Protein AF-A0A543CV52-F1 (afdb_monomer_lite)

pLDDT: mean 82.74, std 13.93, range [44.03, 98.56]

InterPro domains:
  IPR011251 Luciferase-like domain [PF00296] (30-115)
  IPR036661 Luciferase-like domain superfamily [G3DSA:3.20.20.30] (18-138)
  IPR036661 Luciferase-like domain superfamily [SSF51679] (19-117)
  IPR050766 Bacterial Luciferase Oxidoreductase [PTHR30137] (11-115)

Radius of gyration: 19.89 Å; chains: 1; bounding box: 30×37×72 Å

Organism: NCBI:txid1490222

Structure (mmCIF, N/CA/C/O backbone):
data_AF-A0A543CV52-F1
#
_entry.id   AF-A0A543CV52-F1
#
loop_
_atom_site.group_PDB
_atom_site.id
_atom_site.type_symbol
_atom_site.label_atom_id
_atom_site.label_alt_id
_atom_site.label_comp_id
_atom_site.label_asym_id
_atom_site.label_entity_id
_atom_site.label_seq_id
_atom_site.pdbx_PDB_ins_code
_atom_site.Cartn_x
_atom_site.Cartn_y
_atom_site.Cartn_z
_atom_site.occupancy
_atom_site.B_iso_or_equiv
_atom_site.auth_seq_id
_atom_site.auth_comp_id
_atom_site.auth_asym_id
_atom_site.auth_atom_id
_atom_site.pdbx_PDB_model_num
ATOM 1 N N . MET A 1 1 ? 17.445 -7.188 32.736 1.00 49.16 1 MET A N 1
ATOM 2 C CA . MET A 1 1 ? 16.087 -6.787 32.301 1.00 49.16 1 MET A CA 1
ATOM 3 C C . MET A 1 1 ? 16.023 -5.274 32.298 1.00 49.16 1 MET A C 1
ATOM 5 O O . MET A 1 1 ? 16.514 -4.699 33.263 1.00 49.16 1 MET A O 1
ATOM 9 N N . PRO A 1 2 ? 15.504 -4.620 31.247 1.00 50.75 2 PRO A N 1
ATOM 10 C CA . PRO A 1 2 ? 15.339 -3.172 31.278 1.00 50.75 2 PRO A CA 1
ATOM 11 C C . PRO A 1 2 ? 14.369 -2.808 32.413 1.00 50.75 2 PRO A C 1
ATOM 13 O O . PRO A 1 2 ? 13.320 -3.430 32.545 1.00 50.75 2 PRO A O 1
ATOM 16 N N . LEU A 1 3 ? 14.751 -1.834 33.239 1.00 62.28 3 LEU A N 1
ATOM 17 C CA . LEU A 1 3 ? 14.038 -1.363 34.438 1.00 62.28 3 LEU A CA 1
ATOM 18 C C . LEU A 1 3 ? 13.080 -0.192 34.133 1.00 62.28 3 LEU A C 1
ATOM 20 O O . LEU A 1 3 ? 12.897 0.693 34.961 1.00 62.28 3 LEU A O 1
ATOM 24 N N . SER A 1 4 ? 12.493 -0.151 32.936 1.00 60.41 4 SER A N 1
ATOM 25 C CA . SER A 1 4 ? 11.486 0.858 32.587 1.00 60.41 4 SER A CA 1
ATOM 26 C C . SER A 1 4 ? 10.099 0.232 32.703 1.00 60.41 4 SER A C 1
ATOM 28 O O . SER A 1 4 ? 9.777 -0.687 31.955 1.00 60.41 4 SER A O 1
ATOM 30 N N . SER A 1 5 ? 9.301 0.697 33.665 1.00 66.56 5 SER A N 1
ATOM 31 C CA . SER A 1 5 ? 7.932 0.233 33.930 1.00 66.56 5 SER A CA 1
ATOM 32 C C . SER A 1 5 ? 6.867 0.994 33.135 1.00 66.56 5 SER A C 1
ATOM 34 O O . SER A 1 5 ? 5.694 0.959 33.503 1.00 66.56 5 SER A O 1
ATOM 36 N N . GLU A 1 6 ? 7.242 1.706 32.069 1.00 65.69 6 GLU A N 1
ATOM 37 C CA . GLU A 1 6 ? 6.243 2.300 31.182 1.00 65.69 6 GLU A CA 1
ATOM 38 C C . GLU A 1 6 ? 5.616 1.214 30.292 1.00 65.69 6 GLU A C 1
ATOM 40 O O . GLU A 1 6 ? 6.345 0.508 29.587 1.00 65.69 6 GLU A O 1
ATOM 45 N N . PRO A 1 7 ? 4.280 1.052 30.303 1.00 71.25 7 PRO A N 1
ATOM 46 C CA . PRO A 1 7 ? 3.614 0.080 29.448 1.00 71.25 7 PRO A CA 1
ATOM 47 C C . PRO A 1 7 ? 3.775 0.442 27.963 1.00 71.25 7 PRO A C 1
ATOM 49 O O . PRO A 1 7 ? 3.820 1.615 27.583 1.00 71.25 7 PRO A O 1
ATOM 52 N N . LEU A 1 8 ? 3.835 -0.586 27.111 1.00 72.19 8 LEU A N 1
ATOM 53 C CA . LEU A 1 8 ? 3.864 -0.435 25.655 1.00 72.19 8 LEU A CA 1
ATOM 54 C C . LEU A 1 8 ? 2.595 0.296 25.181 1.00 72.19 8 LEU A C 1
ATOM 56 O O . LEU A 1 8 ? 1.488 -0.140 25.483 1.00 72.19 8 LEU A O 1
ATOM 60 N N . ARG A 1 9 ? 2.756 1.401 24.438 1.00 75.50 9 ARG A N 1
ATOM 61 C CA . ARG A 1 9 ? 1.634 2.269 24.022 1.00 75.50 9 ARG A CA 1
ATOM 62 C C . ARG A 1 9 ? 0.993 1.884 22.690 1.00 75.50 9 ARG A C 1
ATOM 64 O O . ARG A 1 9 ? -0.170 2.201 22.487 1.00 75.50 9 ARG A O 1
ATOM 71 N N . LYS A 1 10 ? 1.761 1.276 21.781 1.00 77.50 10 LYS A N 1
ATOM 72 C CA . LYS A 1 10 ? 1.294 0.809 20.471 1.00 77.50 10 LYS A CA 1
ATOM 73 C C . LYS A 1 10 ? 2.000 -0.486 20.087 1.00 77.50 10 LYS A C 1
ATOM 75 O O . LYS A 1 10 ? 3.198 -0.633 20.338 1.00 77.50 10 LYS A O 1
ATOM 80 N N . LEU A 1 11 ? 1.274 -1.382 19.433 1.00 79.31 11 LEU A N 1
ATOM 81 C CA . LEU A 1 11 ? 1.778 -2.623 18.868 1.00 79.31 11 LEU A CA 1
ATOM 82 C C . LEU A 1 11 ? 1.339 -2.743 17.405 1.00 79.31 11 LEU A C 1
ATOM 84 O O . LEU A 1 11 ? 0.156 -2.663 17.080 1.00 79.31 11 LEU A O 1
ATOM 88 N N . GLY A 1 12 ? 2.304 -2.963 16.517 1.00 83.19 12 GLY A N 1
ATOM 89 C CA . GLY A 1 12 ? 2.057 -3.175 15.096 1.00 83.19 12 GLY A CA 1
ATOM 90 C C . GLY A 1 12 ? 2.891 -4.315 14.538 1.00 83.19 12 GLY A C 1
ATOM 91 O O . GLY A 1 12 ? 3.822 -4.793 15.188 1.00 83.19 12 GLY A O 1
ATOM 92 N N . PHE A 1 13 ? 2.560 -4.745 13.325 1.00 83.38 13 PHE A N 1
ATOM 93 C CA . PHE A 1 13 ? 3.295 -5.795 12.626 1.00 83.38 13 PHE A CA 1
ATOM 94 C C . PHE A 1 13 ? 3.578 -5.407 11.179 1.00 83.38 13 PHE A C 1
ATOM 96 O O . PHE A 1 13 ? 2.867 -4.604 10.581 1.00 83.38 13 PHE A O 1
ATOM 103 N N . LEU A 1 14 ? 4.615 -6.016 10.609 1.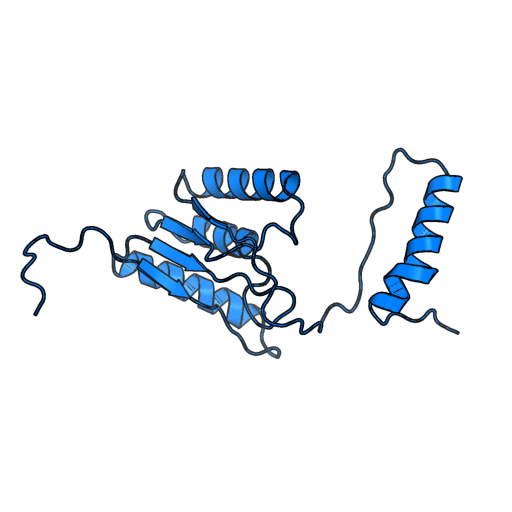00 86.56 14 LEU A N 1
ATOM 104 C CA . LEU A 1 14 ? 4.964 -5.881 9.203 1.00 86.56 14 LEU A CA 1
ATOM 105 C C . LEU A 1 14 ? 4.725 -7.208 8.494 1.00 86.56 14 LEU A C 1
ATOM 107 O O . LEU A 1 14 ? 5.249 -8.239 8.913 1.00 86.56 14 LEU A O 1
ATOM 111 N N . THR A 1 15 ? 3.980 -7.168 7.394 1.00 83.62 15 THR A N 1
ATOM 112 C CA . THR A 1 15 ? 3.872 -8.283 6.457 1.00 83.62 15 THR A CA 1
ATOM 113 C C . THR A 1 15 ? 4.672 -7.987 5.194 1.00 83.62 15 THR A C 1
ATOM 115 O O . THR A 1 15 ? 4.637 -6.892 4.628 1.00 83.62 15 THR A O 1
ATOM 118 N N . ILE A 1 16 ? 5.436 -8.983 4.752 1.00 78.06 16 ILE A N 1
ATOM 119 C CA . ILE A 1 16 ? 6.202 -8.908 3.503 1.00 78.06 16 ILE A CA 1
ATOM 120 C C . ILE A 1 16 ? 5.279 -9.189 2.303 1.00 78.06 16 ILE A C 1
ATOM 122 O O . ILE A 1 16 ? 5.611 -8.821 1.178 1.00 78.06 16 ILE A O 1
ATOM 126 N N . GLY A 1 17 ? 4.121 -9.819 2.549 1.00 79.00 17 GLY A N 1
ATOM 127 C CA . GLY A 1 17 ? 3.126 -10.142 1.529 1.00 79.00 17 GLY A CA 1
ATOM 128 C C . GLY A 1 17 ? 3.692 -10.973 0.382 1.00 79.00 17 GLY A C 1
ATOM 129 O O . GLY A 1 17 ? 3.349 -10.722 -0.764 1.00 79.00 17 GLY A O 1
ATOM 130 N N . LEU A 1 18 ? 4.619 -11.895 0.675 1.00 78.75 18 LEU A N 1
ATOM 131 C CA . LEU A 1 18 ? 5.166 -12.819 -0.319 1.00 78.75 18 LEU A CA 1
ATOM 132 C C . LEU A 1 18 ? 4.099 -13.810 -0.756 1.00 78.75 18 LEU A C 1
ATOM 134 O O . LEU A 1 18 ? 3.305 -14.268 0.063 1.00 78.75 18 LEU A O 1
ATOM 138 N N . PHE A 1 19 ? 4.145 -14.189 -2.024 1.00 81.44 19 PHE A N 1
ATOM 139 C CA . PHE A 1 19 ? 3.248 -15.185 -2.577 1.00 81.44 19 PHE A CA 1
ATOM 140 C C . PHE A 1 19 ? 3.923 -16.014 -3.658 1.00 81.44 19 PHE A C 1
ATOM 142 O O . PHE A 1 19 ? 4.970 -15.634 -4.182 1.00 81.44 19 PHE A O 1
ATOM 149 N N . ASP A 1 20 ? 3.308 -17.157 -3.944 1.00 79.69 20 ASP A N 1
ATOM 150 C CA . ASP A 1 20 ? 3.678 -18.031 -5.049 1.00 79.69 20 ASP A CA 1
ATOM 151 C C . ASP A 1 20 ? 3.261 -17.385 -6.379 1.00 79.69 20 ASP A C 1
ATOM 153 O O . ASP A 1 20 ? 2.118 -16.941 -6.531 1.00 79.69 20 ASP A O 1
ATOM 157 N N . GLU A 1 21 ? 4.199 -17.331 -7.324 1.00 79.19 21 GLU A N 1
ATOM 158 C CA . GLU A 1 21 ? 3.999 -16.825 -8.686 1.00 79.19 21 GLU A CA 1
ATOM 159 C C . GLU A 1 21 ? 2.843 -17.525 -9.400 1.00 79.19 21 GLU A C 1
ATOM 161 O O . GLU A 1 21 ? 2.111 -16.885 -10.141 1.00 79.19 21 GLU A O 1
ATOM 166 N N . ALA A 1 22 ? 2.614 -18.812 -9.137 1.00 85.81 22 ALA A N 1
ATOM 167 C CA . ALA A 1 22 ? 1.549 -19.555 -9.801 1.00 85.81 22 ALA A CA 1
ATOM 168 C C . ALA A 1 22 ? 0.137 -19.105 -9.374 1.00 85.81 22 ALA A C 1
ATOM 170 O O . ALA A 1 22 ? -0.845 -19.429 -10.044 1.00 85.81 22 ALA A O 1
ATOM 171 N N . VAL A 1 23 ? 0.004 -18.392 -8.246 1.00 86.38 23 VAL A N 1
ATOM 172 C CA . VAL A 1 23 ? -1.289 -18.001 -7.653 1.00 86.38 23 VAL A CA 1
ATOM 173 C C . VAL A 1 23 ? -1.263 -16.584 -7.040 1.00 86.38 23 VAL A C 1
ATOM 175 O O . VAL A 1 23 ? -1.614 -16.392 -5.869 1.00 86.38 23 VAL A O 1
ATOM 178 N N . PRO A 1 24 ? -0.932 -15.537 -7.820 1.00 85.25 24 PRO A N 1
ATOM 179 C CA . PRO A 1 24 ? -0.628 -14.202 -7.294 1.00 85.25 24 PRO A CA 1
ATOM 180 C C . PRO A 1 24 ? -1.840 -13.538 -6.627 1.00 85.25 24 PRO A C 1
ATOM 182 O O . PRO A 1 24 ? -1.718 -12.853 -5.609 1.00 85.25 24 PRO A O 1
ATOM 185 N N . ARG A 1 25 ? -3.047 -13.808 -7.143 1.00 89.06 25 ARG A N 1
ATOM 186 C CA . ARG A 1 25 ? -4.301 -13.325 -6.551 1.00 89.06 25 ARG A CA 1
ATOM 187 C C . ARG A 1 25 ? -4.470 -13.798 -5.108 1.00 89.06 25 ARG A C 1
ATOM 189 O O . ARG A 1 25 ? -4.770 -12.984 -4.241 1.00 89.06 25 ARG A O 1
ATOM 196 N N . LEU A 1 26 ? -4.273 -15.094 -4.850 1.00 89.25 26 LEU A N 1
ATOM 197 C CA . LEU A 1 26 ? -4.398 -15.658 -3.500 1.00 89.25 26 LEU A CA 1
ATOM 198 C C . LEU A 1 26 ? -3.358 -15.061 -2.548 1.00 89.25 26 LEU A C 1
ATOM 200 O O . LEU A 1 26 ? -3.647 -14.850 -1.376 1.00 89.25 26 LEU A O 1
ATOM 204 N N . GLY A 1 27 ? -2.178 -14.726 -3.064 1.00 88.00 27 GLY A N 1
ATOM 205 C CA . GLY A 1 27 ? -1.144 -14.010 -2.330 1.00 88.00 27 GLY A CA 1
ATOM 206 C C . GLY A 1 27 ? -1.563 -12.641 -1.804 1.00 88.00 27 GLY A C 1
ATOM 207 O O . GLY A 1 27 ? -1.391 -12.324 -0.622 1.00 88.00 27 GLY A O 1
ATOM 208 N N . HIS A 1 28 ? -2.130 -11.823 -2.689 1.00 91.06 28 HIS A N 1
ATOM 209 C CA . HIS A 1 28 ? -2.649 -10.511 -2.316 1.00 91.06 28 HIS A CA 1
ATOM 210 C C . HIS A 1 28 ? -3.834 -10.621 -1.354 1.00 91.06 28 HIS A C 1
ATOM 212 O O . HIS A 1 28 ? -3.853 -9.912 -0.350 1.00 91.06 28 HIS A O 1
ATOM 218 N N . GLU A 1 29 ? -4.767 -11.542 -1.605 1.00 94.38 29 GLU A N 1
ATOM 219 C CA . GLU A 1 29 ? -5.894 -11.797 -0.698 1.00 94.38 29 GLU A CA 1
ATOM 220 C C . GLU A 1 29 ? -5.414 -12.221 0.693 1.00 94.38 29 GLU A C 1
ATOM 222 O O . GLU A 1 29 ? -5.812 -11.620 1.684 1.00 94.38 29 GLU A O 1
ATOM 227 N N . SER A 1 30 ? -4.452 -13.144 0.778 1.00 91.88 30 SER A N 1
ATOM 228 C CA . SER A 1 30 ? -3.869 -13.559 2.057 1.00 91.88 30 SER A CA 1
ATOM 229 C C . SER A 1 30 ? -3.217 -12.393 2.809 1.00 91.88 30 SER A C 1
ATOM 231 O O . SER A 1 30 ? -3.324 -12.306 4.032 1.00 91.88 30 SER A O 1
ATOM 233 N N . THR A 1 31 ? -2.578 -11.459 2.097 1.00 93.31 31 THR A N 1
ATOM 234 C CA . THR A 1 31 ? -2.020 -10.244 2.711 1.00 93.31 31 THR A CA 1
ATOM 235 C C . THR A 1 31 ? -3.120 -9.371 3.318 1.00 93.31 31 THR A C 1
ATOM 237 O O . THR A 1 31 ? -2.959 -8.877 4.434 1.00 93.31 31 THR A O 1
ATOM 240 N N . LEU A 1 32 ? -4.243 -9.201 2.617 1.00 97.12 32 LEU A N 1
ATOM 241 C CA . LEU A 1 32 ? -5.395 -8.447 3.110 1.00 97.12 32 LEU A CA 1
ATOM 242 C C . LEU A 1 32 ? -6.064 -9.144 4.305 1.00 97.12 32 LEU A C 1
ATOM 244 O O . LEU A 1 32 ? -6.372 -8.479 5.293 1.00 97.12 32 LEU A O 1
ATOM 248 N N . ASP A 1 33 ? -6.204 -10.470 4.263 1.00 96.50 33 ASP A N 1
ATOM 249 C CA . ASP A 1 33 ? -6.772 -11.272 5.354 1.00 96.50 33 ASP A CA 1
ATOM 250 C C . ASP A 1 33 ? -5.928 -11.180 6.634 1.00 96.50 33 ASP A C 1
ATOM 252 O O . ASP A 1 33 ? -6.465 -11.125 7.742 1.00 96.50 33 ASP A O 1
ATOM 256 N N . ILE A 1 34 ? -4.597 -11.122 6.497 1.00 93.62 34 ILE A N 1
ATOM 257 C CA . ILE A 1 34 ? -3.673 -10.904 7.621 1.00 93.62 34 ILE A CA 1
ATOM 258 C C . ILE A 1 34 ? -3.878 -9.511 8.232 1.00 93.62 34 ILE A C 1
ATOM 260 O O . ILE A 1 34 ? -3.864 -9.379 9.457 1.00 93.62 34 ILE A O 1
ATOM 264 N N . ILE A 1 35 ? -4.076 -8.476 7.409 1.00 95.94 35 ILE A N 1
ATOM 265 C CA . ILE A 1 35 ? -4.345 -7.112 7.891 1.00 95.94 35 ILE A CA 1
ATOM 266 C C . ILE A 1 35 ? -5.671 -7.064 8.658 1.00 95.94 35 ILE A C 1
ATOM 268 O O . ILE A 1 35 ? -5.717 -6.537 9.771 1.00 95.94 35 ILE A O 1
ATOM 272 N N . GLU A 1 36 ? -6.721 -7.675 8.111 1.00 97.75 36 GLU A N 1
ATOM 273 C CA . GLU A 1 36 ? -8.028 -7.759 8.765 1.00 97.75 36 GLU A CA 1
ATOM 274 C C . GLU A 1 36 ? -7.957 -8.552 10.080 1.00 97.75 36 GLU A C 1
ATOM 276 O O . GLU A 1 36 ? -8.497 -8.134 11.105 1.00 97.75 36 GLU A O 1
ATOM 281 N N . LEU A 1 37 ? -7.227 -9.673 10.096 1.00 93.88 37 LEU A N 1
ATOM 282 C CA . LEU A 1 37 ? -6.973 -10.429 11.320 1.00 93.88 37 LEU A CA 1
ATOM 283 C C . LEU A 1 37 ? -6.237 -9.581 12.362 1.00 93.88 37 LEU A C 1
ATOM 285 O O . LEU A 1 37 ? -6.606 -9.613 13.534 1.00 93.88 37 LEU A O 1
ATOM 289 N N . GLY A 1 38 ? -5.231 -8.812 11.944 1.00 86.25 38 GLY A N 1
ATOM 290 C CA . GLY A 1 38 ? -4.515 -7.879 12.807 1.00 86.25 38 GLY A CA 1
ATOM 291 C C . GLY A 1 38 ? -5.449 -6.877 13.486 1.00 86.25 38 GLY A C 1
ATOM 292 O O . GLY A 1 38 ? -5.370 -6.680 14.699 1.00 86.25 38 GLY A O 1
ATOM 293 N N . GLU A 1 39 ? -6.389 -6.304 12.735 1.00 96.81 39 GLU A N 1
ATOM 294 C CA . GLU A 1 39 ? -7.411 -5.425 13.305 1.00 96.81 39 GLU A CA 1
ATOM 295 C C . GLU A 1 39 ? -8.290 -6.154 14.327 1.00 96.81 39 GLU A C 1
ATOM 297 O O . GLU A 1 39 ? -8.441 -5.670 15.451 1.00 96.81 39 GLU A O 1
ATOM 302 N N . ARG A 1 40 ? -8.822 -7.335 13.977 1.00 95.81 40 ARG A N 1
ATOM 303 C CA . ARG A 1 40 ? -9.679 -8.130 14.878 1.00 95.81 40 ARG A CA 1
ATOM 304 C C . ARG A 1 40 ? -8.972 -8.525 16.175 1.00 95.81 40 ARG A C 1
ATOM 306 O O . ARG A 1 40 ? -9.619 -8.632 17.213 1.00 95.81 40 ARG A O 1
ATOM 313 N N . LEU A 1 41 ? -7.658 -8.739 16.122 1.00 91.06 41 LEU A N 1
ATOM 314 C CA . LEU A 1 41 ? -6.824 -9.061 17.284 1.00 91.06 41 LEU A CA 1
ATOM 315 C C . LEU A 1 41 ? -6.431 -7.835 18.116 1.00 91.06 41 LEU A C 1
ATOM 317 O O . LEU A 1 41 ? -5.853 -7.989 19.189 1.00 91.06 41 LEU A O 1
ATOM 321 N N . GLY A 1 42 ? -6.744 -6.629 17.649 1.00 86.62 42 GLY A N 1
ATOM 322 C CA . GLY A 1 42 ? -6.516 -5.410 18.405 1.00 86.62 42 GLY A CA 1
ATOM 323 C C . GLY A 1 42 ? -5.200 -4.693 18.104 1.00 86.62 42 GLY A C 1
ATOM 324 O O . GLY A 1 42 ? -4.930 -3.712 18.792 1.00 86.62 42 GLY A O 1
ATOM 325 N N . PHE A 1 43 ? -4.437 -5.073 17.071 1.00 88.25 43 PHE A N 1
ATOM 326 C CA . PHE A 1 43 ? -3.219 -4.347 16.679 1.00 88.25 43 PHE A CA 1
ATOM 327 C C . PHE A 1 43 ? -3.515 -2.896 16.275 1.00 88.25 43 PHE A C 1
ATOM 329 O O . PHE A 1 43 ? -4.541 -2.605 15.653 1.00 88.25 43 PHE A O 1
ATOM 336 N N . ASP A 1 44 ? -2.593 -1.993 16.608 1.00 90.06 44 ASP A N 1
ATOM 337 C CA . ASP A 1 44 ? -2.713 -0.563 16.318 1.00 90.06 44 ASP A CA 1
ATOM 338 C C . ASP A 1 44 ? -2.324 -0.233 14.877 1.00 90.06 44 ASP A C 1
ATOM 340 O O . ASP A 1 44 ? -2.865 0.703 14.296 1.00 90.06 44 ASP A O 1
ATOM 344 N N . SER A 1 45 ? -1.391 -0.989 14.288 1.00 86.56 45 SER A N 1
ATOM 345 C CA . SER A 1 45 ? -0.926 -0.743 12.919 1.00 86.56 45 SER A CA 1
ATOM 346 C C . SER A 1 45 ? -0.483 -2.006 12.178 1.00 86.56 45 SER A C 1
ATOM 348 O O . SER A 1 45 ? 0.089 -2.928 12.767 1.00 86.56 45 SER A O 1
ATOM 350 N N . ALA A 1 46 ? -0.706 -2.021 10.867 1.00 91.88 46 ALA A N 1
ATOM 351 C CA . ALA A 1 46 ? -0.220 -3.039 9.945 1.00 91.88 46 ALA A CA 1
ATOM 352 C C . ALA A 1 46 ? 0.617 -2.386 8.842 1.00 91.88 46 ALA A C 1
ATOM 354 O O . ALA A 1 46 ? 0.196 -1.408 8.225 1.00 91.88 46 ALA A O 1
ATOM 355 N N . TRP A 1 47 ? 1.799 -2.936 8.584 1.00 93.00 47 TRP A N 1
ATOM 356 C CA . TRP A 1 47 ? 2.778 -2.364 7.666 1.00 93.00 47 TRP A CA 1
ATOM 357 C C . TRP A 1 47 ? 3.054 -3.309 6.505 1.00 93.00 47 TRP A C 1
ATOM 359 O O . TRP A 1 47 ? 3.242 -4.510 6.705 1.00 93.00 47 TRP A O 1
ATOM 369 N N . VAL A 1 48 ? 3.132 -2.765 5.293 1.00 91.12 48 VAL A N 1
ATOM 370 C CA . VAL A 1 48 ? 3.416 -3.533 4.079 1.00 91.12 48 VAL A CA 1
ATOM 371 C C . VAL A 1 48 ? 4.750 -3.110 3.483 1.00 91.12 48 VAL A C 1
ATOM 373 O O . VAL A 1 48 ? 5.052 -1.921 3.339 1.00 91.12 48 VAL A O 1
ATOM 376 N N . ARG A 1 49 ? 5.566 -4.099 3.116 1.00 85.56 49 ARG A N 1
ATOM 377 C CA . ARG A 1 49 ? 6.859 -3.864 2.473 1.00 85.56 49 ARG A CA 1
ATOM 378 C C . ARG A 1 49 ? 6.709 -3.702 0.962 1.00 85.56 49 ARG A C 1
ATOM 380 O O . ARG A 1 49 ? 6.210 -4.603 0.298 1.00 85.56 49 ARG A O 1
ATOM 387 N N . HIS A 1 50 ? 7.236 -2.604 0.420 1.00 86.25 50 HIS A N 1
ATOM 388 C CA . HIS A 1 50 ? 7.350 -2.413 -1.026 1.00 86.25 50 HIS A CA 1
ATOM 389 C C . HIS A 1 50 ? 8.379 -3.399 -1.611 1.00 86.25 50 HIS A C 1
ATOM 391 O O . HIS A 1 50 ? 9.522 -3.484 -1.147 1.00 86.25 50 HIS A O 1
ATOM 397 N N . ARG A 1 51 ? 7.979 -4.145 -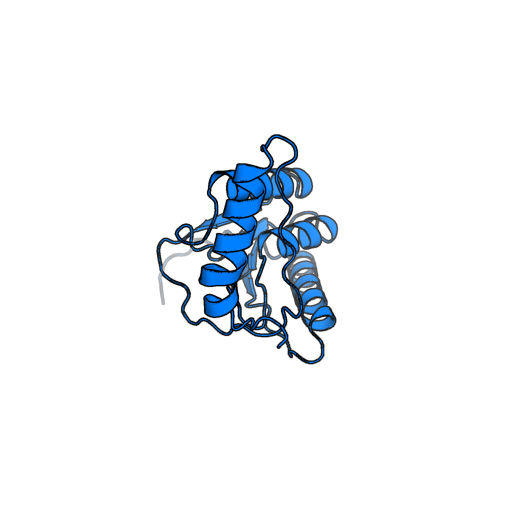2.643 1.00 83.00 51 ARG A N 1
ATOM 398 C CA . ARG A 1 51 ? 8.799 -5.110 -3.385 1.00 83.00 51 ARG A CA 1
ATOM 399 C C . ARG A 1 51 ? 8.789 -4.780 -4.884 1.00 83.00 51 ARG A C 1
ATOM 401 O O . ARG A 1 51 ? 8.033 -5.379 -5.640 1.00 83.00 51 ARG A O 1
ATOM 408 N N . HIS A 1 52 ? 9.626 -3.835 -5.324 1.00 76.94 52 HIS A N 1
ATOM 409 C CA . HIS A 1 52 ? 9.722 -3.507 -6.752 1.00 76.94 52 HIS A CA 1
ATOM 410 C C . HIS A 1 52 ? 10.133 -4.742 -7.542 1.00 76.94 52 HIS A C 1
ATOM 412 O O . HIS A 1 52 ? 11.203 -5.298 -7.278 1.00 76.94 52 HIS A O 1
ATOM 418 N N . LEU A 1 53 ? 9.297 -5.121 -8.515 1.00 71.12 53 LEU A N 1
ATOM 419 C CA . LEU A 1 53 ? 9.599 -6.163 -9.497 1.00 71.12 53 LEU A CA 1
ATOM 420 C C . LEU A 1 53 ? 10.082 -7.442 -8.809 1.00 71.12 53 LEU A C 1
ATOM 422 O O . LEU A 1 53 ? 11.181 -7.923 -9.054 1.00 71.12 53 LEU A O 1
ATOM 426 N N . GLN A 1 54 ? 9.326 -7.903 -7.822 1.00 72.75 54 GLN A N 1
ATOM 427 C CA . GLN A 1 54 ? 9.593 -9.115 -7.060 1.00 72.75 54 GLN A CA 1
ATOM 428 C C . GLN A 1 54 ? 8.246 -9.727 -6.687 1.00 72.75 54 GLN A C 1
ATOM 430 O O . GLN A 1 54 ? 7.288 -8.989 -6.458 1.00 72.75 54 GLN A O 1
ATOM 435 N N . TYR A 1 55 ? 8.195 -11.050 -6.508 1.00 73.00 55 TYR A N 1
ATOM 436 C CA . TYR A 1 55 ? 7.012 -11.699 -5.942 1.00 73.00 55 TYR A CA 1
ATOM 437 C C . TYR A 1 55 ? 6.710 -11.117 -4.558 1.00 73.00 55 TYR A C 1
ATOM 439 O O . TYR A 1 55 ? 7.575 -11.090 -3.664 1.00 73.00 55 TYR A O 1
ATOM 447 N N . GLY A 1 56 ? 5.497 -10.597 -4.419 1.00 83.38 56 GLY A N 1
ATOM 448 C CA . GLY A 1 56 ? 4.997 -9.907 -3.244 1.00 83.38 56 GLY A CA 1
ATOM 449 C C . GLY A 1 56 ? 4.345 -8.565 -3.571 1.00 83.38 56 GLY A C 1
ATOM 450 O O . GLY A 1 56 ? 3.927 -8.312 -4.700 1.00 83.38 56 GLY A O 1
ATOM 451 N N . VAL A 1 57 ? 4.239 -7.687 -2.573 1.00 87.44 57 VAL A N 1
ATOM 452 C CA . VAL A 1 57 ? 3.538 -6.408 -2.747 1.00 87.44 57 VAL A CA 1
ATOM 453 C C . VAL A 1 57 ? 4.383 -5.402 -3.533 1.00 87.44 57 VAL A C 1
ATOM 455 O O . VAL A 1 57 ? 5.199 -4.666 -2.975 1.00 87.44 57 VAL A O 1
ATOM 458 N N . SER A 1 58 ? 4.158 -5.361 -4.844 1.00 86.44 58 SER A N 1
ATOM 459 C CA . SER A 1 58 ? 4.787 -4.419 -5.776 1.00 86.44 58 SER A CA 1
ATOM 460 C C . SER A 1 58 ? 4.156 -3.028 -5.761 1.00 86.44 58 SER A C 1
ATOM 462 O O . SER A 1 58 ? 4.851 -2.053 -5.995 1.00 86.44 58 SER A O 1
ATOM 464 N N . SER A 1 59 ? 2.863 -2.915 -5.444 1.00 91.38 59 SER A N 1
ATOM 465 C CA . SER A 1 59 ? 2.187 -1.632 -5.229 1.00 91.38 59 SER A CA 1
ATOM 466 C C . SER A 1 59 ? 1.602 -1.587 -3.817 1.00 91.38 59 SER A C 1
ATOM 468 O O . SER A 1 59 ? 0.470 -2.031 -3.596 1.00 91.38 59 SER A O 1
ATOM 470 N N . PRO A 1 60 ? 2.357 -1.084 -2.822 1.00 93.06 60 PRO A N 1
ATOM 471 C CA . PRO A 1 60 ? 1.851 -0.996 -1.458 1.00 93.06 60 PRO A CA 1
ATOM 472 C C . PRO A 1 60 ? 0.666 -0.037 -1.362 1.00 93.06 60 PRO A C 1
ATOM 474 O O . PRO A 1 60 ? -0.258 -0.312 -0.608 1.00 93.06 60 PRO A O 1
ATOM 477 N N . VAL A 1 61 ? 0.632 1.037 -2.157 1.00 95.69 61 VAL A N 1
ATOM 478 C CA . VAL A 1 61 ? -0.475 2.002 -2.117 1.00 95.69 61 VAL A CA 1
ATOM 479 C C . VAL A 1 61 ? -1.787 1.358 -2.575 1.00 95.69 61 VAL A C 1
ATOM 481 O O . VAL A 1 61 ? -2.800 1.509 -1.898 1.00 95.69 61 VAL A O 1
ATOM 484 N N . ALA A 1 62 ? -1.770 0.550 -3.641 1.00 96.00 62 ALA A N 1
ATOM 485 C CA . ALA A 1 62 ? -2.960 -0.176 -4.090 1.00 96.00 62 ALA A CA 1
ATOM 486 C C . ALA A 1 62 ? -3.438 -1.216 -3.060 1.00 96.00 62 ALA A C 1
ATOM 488 O O . ALA A 1 62 ? -4.634 -1.318 -2.784 1.00 96.00 62 ALA A O 1
ATOM 489 N N . VAL A 1 63 ? -2.511 -1.963 -2.447 1.00 96.38 63 VAL A N 1
ATOM 490 C CA . VAL A 1 63 ? -2.855 -2.939 -1.398 1.00 96.38 63 VAL A CA 1
ATOM 491 C C . VAL A 1 63 ? -3.443 -2.245 -0.169 1.00 96.38 63 VAL A C 1
ATOM 493 O O . VAL A 1 63 ? -4.445 -2.712 0.369 1.00 96.38 63 VAL A O 1
ATOM 496 N N . LEU A 1 64 ? -2.878 -1.113 0.257 1.00 97.56 64 LEU A N 1
ATOM 497 C CA . LEU A 1 64 ? -3.414 -0.347 1.383 1.00 97.56 64 LEU A C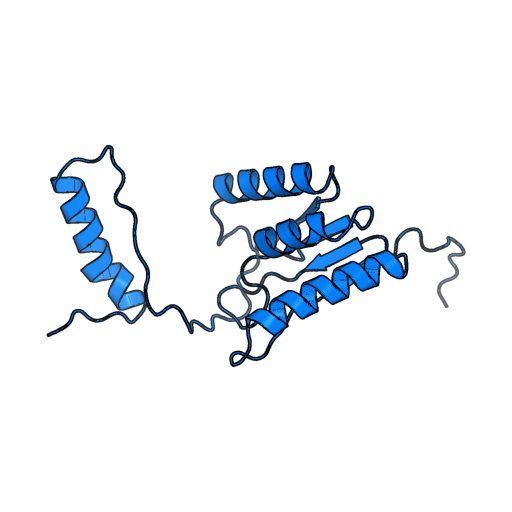A 1
ATOM 498 C C . LEU A 1 64 ? -4.761 0.310 1.051 1.00 97.56 64 LEU A C 1
ATOM 500 O O . LEU A 1 64 ? -5.624 0.370 1.924 1.00 97.56 64 LEU A O 1
ATOM 504 N N . ALA A 1 65 ? -4.997 0.714 -0.202 1.00 98.50 65 ALA A N 1
ATOM 505 C CA . ALA A 1 65 ? -6.315 1.153 -0.656 1.00 98.50 65 ALA A CA 1
ATOM 506 C C . ALA A 1 65 ? -7.361 0.042 -0.474 1.00 98.50 65 ALA A C 1
ATOM 508 O O . ALA A 1 65 ? -8.417 0.284 0.105 1.00 98.50 65 ALA A O 1
ATOM 509 N N . ALA A 1 66 ? -7.056 -1.195 -0.874 1.00 98.38 66 ALA A N 1
ATOM 510 C CA . ALA A 1 66 ? -7.950 -2.333 -0.652 1.00 98.38 66 ALA A CA 1
ATOM 511 C C . ALA A 1 66 ? -8.131 -2.648 0.846 1.00 98.38 66 ALA A C 1
ATOM 513 O O . ALA A 1 66 ? -9.256 -2.845 1.307 1.00 98.38 66 ALA A O 1
ATOM 514 N N . ALA A 1 67 ? -7.046 -2.632 1.627 1.00 98.12 67 ALA A N 1
ATOM 515 C CA . ALA A 1 67 ? -7.095 -2.863 3.071 1.00 98.12 67 ALA A CA 1
ATOM 516 C C . ALA A 1 67 ? -7.936 -1.806 3.807 1.00 98.12 67 ALA A C 1
ATOM 518 O O . ALA A 1 67 ? -8.631 -2.135 4.771 1.00 98.12 67 ALA A O 1
ATOM 519 N N . SER A 1 68 ? -7.929 -0.557 3.328 1.00 98.50 68 SER A N 1
ATOM 520 C CA . SER A 1 68 ? -8.734 0.533 3.893 1.00 98.50 68 SER A CA 1
ATOM 521 C C . SER A 1 68 ? -10.237 0.255 3.844 1.00 98.50 68 SER A C 1
ATOM 523 O O . SER A 1 68 ? -10.959 0.723 4.715 1.00 98.50 68 SER A O 1
ATOM 525 N N . GLN A 1 69 ? -10.692 -0.551 2.879 1.00 98.56 69 GLN A N 1
ATOM 526 C CA . GLN A 1 69 ? -12.101 -0.923 2.719 1.00 98.56 69 GLN A CA 1
ATOM 527 C C . GLN A 1 69 ? -12.488 -2.181 3.511 1.00 98.56 69 GLN A C 1
ATOM 529 O O . GLN A 1 69 ? -13.671 -2.469 3.665 1.00 98.56 69 GLN A O 1
ATOM 534 N N . ARG A 1 70 ? -11.504 -2.938 4.015 1.00 98.31 70 ARG A N 1
ATOM 535 C CA . ARG A 1 70 ? -11.713 -4.135 4.853 1.00 98.31 70 ARG A CA 1
ATOM 536 C C . ARG A 1 70 ? -11.556 -3.866 6.344 1.00 98.31 70 ARG A C 1
ATOM 538 O O . ARG A 1 70 ? -11.840 -4.741 7.150 1.00 98.31 70 ARG A O 1
ATOM 545 N N . THR A 1 71 ? -11.076 -2.681 6.703 1.00 98.44 71 THR A N 1
ATOM 546 C CA . THR A 1 71 ? -10.742 -2.320 8.081 1.00 98.44 71 THR A CA 1
ATOM 547 C C . THR A 1 71 ? -11.272 -0.940 8.421 1.00 98.44 71 THR A C 1
ATOM 549 O O . THR A 1 71 ? -11.458 -0.123 7.522 1.00 98.44 71 THR A O 1
ATOM 552 N N . SER A 1 72 ? -11.474 -0.636 9.700 1.00 98.31 72 SER A N 1
ATOM 553 C CA . SER A 1 72 ? -12.040 0.659 10.122 1.00 98.31 72 SER A CA 1
ATOM 554 C C . SER A 1 72 ? -11.234 1.409 11.183 1.00 98.31 72 SER A C 1
ATOM 556 O O . SER A 1 72 ? -11.521 2.571 11.454 1.00 98.31 72 SER A O 1
ATOM 558 N N . ARG A 1 73 ? -10.251 0.765 11.814 1.00 97.81 73 ARG A N 1
ATOM 559 C CA . ARG A 1 73 ? -9.517 1.278 12.979 1.00 97.81 73 ARG A CA 1
ATOM 560 C C . ARG A 1 73 ? -8.005 1.164 12.824 1.00 97.81 73 ARG A C 1
ATOM 562 O O . ARG A 1 73 ? -7.310 2.110 13.172 1.00 97.81 73 ARG A O 1
ATOM 569 N N . ILE A 1 74 ? -7.496 0.024 12.357 1.00 95.94 74 ILE A N 1
ATOM 570 C CA . ILE A 1 74 ? -6.051 -0.230 12.298 1.00 95.94 74 ILE A CA 1
ATOM 571 C C . ILE A 1 74 ? -5.364 0.793 11.387 1.00 95.94 74 ILE A C 1
ATOM 573 O O . ILE A 1 74 ? -5.868 1.099 10.304 1.00 95.94 74 ILE A O 1
ATOM 577 N N . GLU A 1 75 ? -4.226 1.332 11.820 1.00 97.56 75 GLU A N 1
ATOM 578 C CA . GLU A 1 75 ? -3.408 2.210 10.986 1.00 97.56 75 GLU A CA 1
ATOM 579 C C . GLU A 1 75 ? -2.699 1.397 9.890 1.00 97.56 75 GLU A C 1
ATOM 581 O O . GLU A 1 75 ? -2.258 0.265 10.108 1.00 97.56 75 GLU A O 1
ATOM 586 N N . LEU A 1 76 ? -2.573 1.977 8.700 1.00 97.50 76 LEU A N 1
ATOM 587 C CA . LEU A 1 76 ? -2.085 1.312 7.495 1.00 97.50 76 LEU A CA 1
ATOM 588 C C . LEU A 1 76 ? -0.766 1.941 7.060 1.00 97.50 76 LEU A C 1
ATOM 590 O O . LEU A 1 76 ? -0.731 3.106 6.684 1.00 97.50 76 LEU A O 1
ATOM 594 N N . GLY A 1 77 ? 0.328 1.188 7.122 1.00 93.56 77 GLY A N 1
ATOM 595 C CA . GLY A 1 77 ? 1.670 1.725 6.927 1.00 93.56 77 GLY A CA 1
ATOM 596 C C . GLY A 1 77 ? 2.436 1.135 5.748 1.00 93.56 77 GLY A C 1
ATOM 597 O O . GLY A 1 77 ? 2.265 -0.033 5.392 1.00 93.56 77 GLY A O 1
ATOM 598 N N . THR A 1 78 ? 3.349 1.916 5.169 1.00 92.75 78 THR A N 1
ATOM 599 C CA . THR A 1 78 ? 4.345 1.409 4.208 1.00 92.75 78 THR A CA 1
ATOM 600 C C . THR A 1 78 ? 5.729 1.331 4.846 1.00 92.75 78 THR A C 1
ATOM 602 O O . THR A 1 78 ? 6.120 2.200 5.617 1.00 92.75 78 THR A O 1
ATOM 605 N N . ALA A 1 79 ? 6.485 0.270 4.562 1.00 86.50 79 ALA A N 1
ATOM 606 C CA . ALA A 1 79 ? 7.790 0.028 5.184 1.00 86.50 79 ALA A CA 1
ATOM 607 C C . ALA A 1 79 ? 8.764 -0.655 4.207 1.00 86.50 79 ALA A C 1
ATOM 609 O O . ALA A 1 79 ? 9.005 -1.859 4.259 1.00 86.50 79 ALA A O 1
ATOM 610 N N . VAL A 1 80 ? 9.344 0.056 3.248 1.00 83.06 80 VAL A N 1
ATOM 611 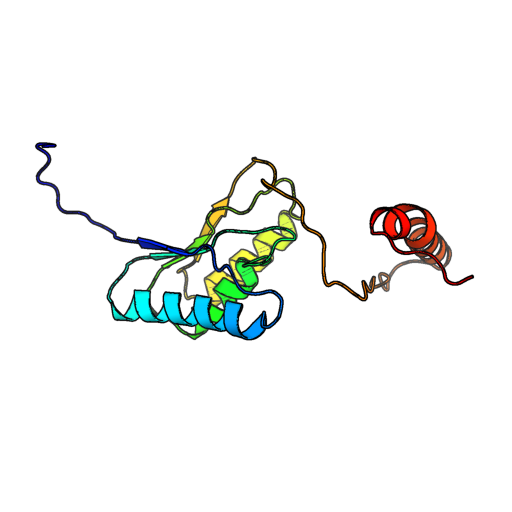C CA . VAL A 1 80 ? 9.299 1.504 2.980 1.00 83.06 80 VAL A CA 1
ATOM 612 C C . VAL A 1 80 ? 9.210 1.704 1.469 1.00 83.06 80 VAL A C 1
ATOM 614 O O . VAL A 1 80 ? 9.656 0.837 0.718 1.00 83.06 80 VAL A O 1
ATOM 617 N N . ILE A 1 81 ? 8.659 2.829 1.019 1.00 87.19 81 ILE A N 1
ATOM 618 C CA . ILE A 1 81 ? 8.657 3.215 -0.397 1.00 87.19 81 ILE A CA 1
ATOM 619 C C . ILE A 1 81 ? 10.007 3.869 -0.735 1.00 87.19 81 ILE A C 1
ATOM 621 O O . ILE A 1 81 ? 10.352 4.878 -0.112 1.00 87.19 81 ILE A O 1
ATOM 625 N N . PRO A 1 82 ? 10.800 3.335 -1.678 1.00 86.94 82 PRO A N 1
ATOM 626 C CA . PRO A 1 82 ? 12.069 3.942 -2.059 1.00 86.94 82 PRO A CA 1
ATOM 627 C C . PRO A 1 82 ? 11.833 5.112 -3.031 1.00 86.94 82 PRO A C 1
ATOM 629 O O . PRO A 1 82 ? 11.699 4.929 -4.236 1.00 86.94 82 PRO A O 1
ATOM 632 N N . LEU A 1 83 ? 11.820 6.339 -2.505 1.00 82.75 83 LEU A N 1
ATOM 633 C CA . LEU A 1 83 ? 11.416 7.558 -3.225 1.00 82.75 83 LEU A CA 1
ATOM 634 C C . LEU A 1 83 ? 12.205 7.834 -4.506 1.00 82.75 83 LEU A C 1
ATOM 636 O O . LEU A 1 83 ? 11.667 8.439 -5.426 1.00 82.75 83 LEU A O 1
ATOM 640 N N . GLY A 1 84 ? 13.464 7.392 -4.583 1.00 82.94 84 GLY A N 1
ATOM 641 C CA . GLY A 1 84 ? 14.293 7.567 -5.781 1.00 82.94 84 GLY A CA 1
ATOM 642 C C . GLY A 1 84 ? 13.765 6.843 -7.026 1.00 82.94 84 GLY A C 1
ATOM 643 O O . GLY A 1 84 ? 14.285 7.071 -8.113 1.00 82.94 84 GLY A O 1
ATOM 644 N N . TRP A 1 85 ? 12.758 5.980 -6.864 1.00 84.81 85 TRP A N 1
ATOM 645 C CA . TRP A 1 85 ? 12.174 5.142 -7.913 1.00 84.81 85 TRP A CA 1
ATOM 646 C C . TRP A 1 85 ? 10.707 5.468 -8.194 1.00 84.81 85 TRP A C 1
ATOM 648 O O . TRP A 1 85 ? 10.054 4.751 -8.945 1.00 84.81 85 TRP A O 1
ATOM 658 N N . GLU A 1 86 ? 10.196 6.549 -7.610 1.00 86.62 86 GLU A N 1
ATOM 659 C CA . GLU A 1 86 ? 8.801 6.958 -7.724 1.00 86.62 86 GLU A CA 1
ATOM 660 C C . GLU A 1 86 ? 8.690 8.317 -8.413 1.00 86.62 86 GLU A C 1
ATOM 662 O O . GLU A 1 86 ? 9.601 9.146 -8.355 1.00 86.62 86 GLU A O 1
ATOM 667 N N . ASN A 1 87 ? 7.534 8.593 -9.019 1.00 91.38 87 ASN A N 1
ATOM 668 C CA . ASN A 1 87 ? 7.170 9.968 -9.344 1.00 91.38 87 ASN A CA 1
ATOM 669 C C . ASN A 1 87 ? 6.603 10.623 -8.070 1.00 91.38 87 ASN A C 1
ATOM 671 O O . ASN A 1 87 ? 5.536 10.212 -7.613 1.00 91.38 87 ASN A O 1
ATOM 675 N N . PRO A 1 88 ? 7.266 11.641 -7.491 1.00 85.50 88 PRO A N 1
ATOM 676 C CA . PRO A 1 88 ? 6.888 12.172 -6.183 1.00 85.50 88 PRO A CA 1
ATOM 677 C C . PRO A 1 88 ? 5.520 12.860 -6.178 1.00 85.50 88 PRO A C 1
ATOM 679 O O . PRO A 1 88 ? 4.821 12.795 -5.170 1.00 85.50 88 PRO A O 1
ATOM 682 N N . LEU A 1 89 ? 5.114 13.490 -7.288 1.00 90.88 89 LEU A N 1
ATOM 683 C CA . LEU A 1 89 ? 3.791 14.111 -7.394 1.00 90.88 89 LEU A CA 1
ATOM 684 C C . LEU A 1 89 ? 2.707 13.041 -7.466 1.00 90.88 89 LEU A C 1
ATOM 686 O O . LEU A 1 89 ? 1.738 13.099 -6.715 1.00 90.88 89 LEU A O 1
ATOM 690 N N . ARG A 1 90 ? 2.917 12.021 -8.305 1.00 94.56 90 ARG A N 1
ATOM 691 C CA . ARG A 1 90 ? 1.966 10.915 -8.422 1.00 94.56 90 ARG A CA 1
ATOM 692 C C . ARG A 1 90 ? 1.819 10.155 -7.106 1.00 94.56 90 ARG A C 1
ATOM 694 O O . ARG A 1 90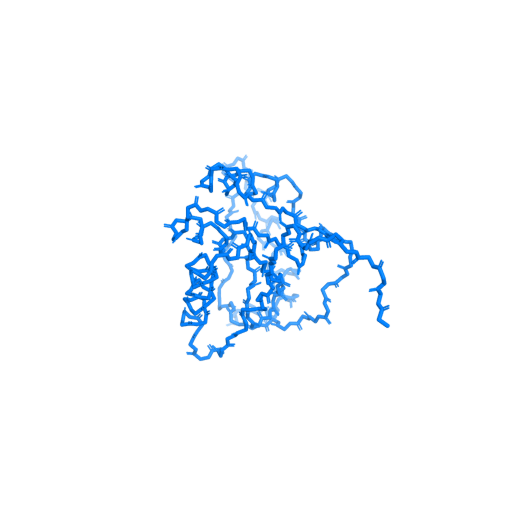 ? 0.706 9.881 -6.673 1.00 94.56 90 ARG A O 1
ATOM 701 N N . LEU A 1 91 ? 2.941 9.858 -6.453 1.00 91.00 91 LEU A N 1
ATOM 702 C CA . LEU A 1 91 ? 2.947 9.175 -5.167 1.00 91.00 91 LEU A CA 1
ATOM 703 C C . LEU A 1 91 ? 2.206 9.990 -4.099 1.00 91.00 91 LEU A C 1
ATOM 705 O O . LEU A 1 91 ? 1.454 9.417 -3.317 1.00 91.00 91 LEU A O 1
ATOM 709 N N . ALA A 1 92 ? 2.389 11.313 -4.066 1.00 90.50 92 ALA A N 1
ATOM 710 C CA . ALA A 1 92 ? 1.668 12.176 -3.136 1.00 90.50 92 ALA A CA 1
ATOM 711 C C . ALA A 1 92 ? 0.147 12.135 -3.369 1.00 90.50 92 ALA A C 1
ATOM 713 O O . ALA A 1 92 ? -0.604 12.013 -2.402 1.00 90.50 92 ALA A O 1
ATOM 714 N N . GLU A 1 93 ? -0.308 12.180 -4.626 1.00 97.31 93 GLU A N 1
ATOM 715 C CA . GLU A 1 93 ? -1.732 12.057 -4.979 1.00 97.31 93 GLU A CA 1
ATOM 716 C C . GLU A 1 93 ? -2.317 10.694 -4.579 1.00 97.31 93 GLU A C 1
ATOM 718 O O . GLU A 1 93 ? -3.406 10.626 -3.999 1.00 97.31 93 GLU A O 1
ATOM 723 N N . ASP A 1 94 ? -1.588 9.608 -4.848 1.00 97.50 94 ASP A N 1
ATOM 724 C CA . ASP A 1 94 ? -2.024 8.252 -4.515 1.00 97.50 94 ASP A CA 1
ATOM 725 C C . ASP A 1 94 ? -2.106 8.053 -2.990 1.00 97.50 94 ASP A C 1
ATOM 727 O O . ASP A 1 94 ? -3.109 7.548 -2.482 1.00 97.50 94 ASP A O 1
ATOM 731 N N . LEU A 1 95 ? -1.098 8.510 -2.236 1.00 95.56 95 LEU A N 1
ATOM 732 C CA . LEU A 1 95 ? -1.113 8.461 -0.770 1.00 95.56 95 LEU A CA 1
ATOM 733 C C . LEU A 1 95 ? -2.251 9.310 -0.189 1.00 95.56 95 LEU A C 1
ATOM 735 O O . LEU A 1 95 ? -2.965 8.833 0.688 1.00 95.56 95 LEU A O 1
ATOM 739 N N . ALA A 1 96 ? -2.469 10.528 -0.694 1.00 96.56 96 ALA A N 1
ATOM 740 C CA . ALA A 1 96 ? -3.566 11.382 -0.237 1.00 96.56 96 ALA A CA 1
ATOM 741 C C . ALA A 1 96 ? -4.938 10.736 -0.485 1.00 96.56 96 ALA A C 1
ATOM 743 O O . ALA A 1 96 ? -5.814 10.771 0.378 1.00 96.56 96 ALA A O 1
ATOM 744 N N . THR A 1 97 ? -5.113 10.094 -1.642 1.00 98.44 97 THR A N 1
ATOM 745 C CA . THR A 1 97 ? -6.346 9.370 -1.975 1.00 98.44 97 THR A CA 1
ATOM 746 C C . THR A 1 97 ? -6.601 8.237 -0.985 1.00 98.44 97 THR A C 1
ATOM 748 O O . THR A 1 97 ? -7.705 8.114 -0.453 1.00 98.44 97 THR A O 1
ATOM 751 N N . VAL A 1 98 ? -5.585 7.418 -0.699 1.00 98.06 98 VAL A N 1
ATOM 752 C CA . VAL A 1 98 ? -5.724 6.308 0.254 1.00 98.06 98 VAL A CA 1
ATOM 753 C C . VAL A 1 98 ? -5.940 6.809 1.678 1.00 98.06 98 VAL A C 1
ATOM 755 O O . VAL A 1 98 ? -6.738 6.220 2.405 1.00 98.06 98 VAL A O 1
ATOM 758 N N . ASP A 1 99 ? -5.295 7.903 2.077 1.00 98.12 99 ASP A N 1
ATOM 759 C CA . ASP A 1 99 ? -5.504 8.492 3.397 1.00 98.12 99 ASP A CA 1
ATOM 760 C C . ASP A 1 99 ? -6.969 8.907 3.595 1.00 98.12 99 ASP A C 1
ATOM 762 O O . ASP A 1 99 ? -7.599 8.484 4.567 1.00 98.12 99 ASP A O 1
ATOM 766 N N . ILE A 1 100 ? -7.556 9.596 2.609 1.00 98.19 100 ILE A N 1
ATOM 767 C CA . ILE A 1 100 ? -8.981 9.963 2.601 1.00 98.19 100 ILE A CA 1
ATOM 768 C C . ILE A 1 100 ? -9.873 8.718 2.682 1.00 98.19 100 ILE A C 1
ATOM 770 O O . ILE A 1 100 ? -10.763 8.661 3.531 1.00 98.19 100 ILE A O 1
ATOM 774 N N . LEU A 1 101 ? -9.627 7.706 1.843 1.00 98.12 101 LEU A N 1
ATOM 775 C CA . LEU A 1 101 ? -10.409 6.461 1.837 1.00 98.12 101 LEU A CA 1
ATOM 776 C C . LEU A 1 101 ? -10.312 5.692 3.159 1.00 98.12 101 LEU A C 1
ATOM 778 O O . LEU A 1 101 ? -11.264 5.028 3.563 1.00 98.12 101 LEU A O 1
ATOM 782 N N . SER A 1 102 ? -9.168 5.784 3.833 1.00 97.69 102 SER A N 1
ATOM 783 C CA . SER A 1 102 ? -8.934 5.142 5.123 1.00 97.69 102 SER A CA 1
ATOM 784 C C . SER A 1 102 ? -9.485 5.934 6.311 1.00 97.69 102 SER A C 1
ATOM 786 O O . SER A 1 102 ? -9.549 5.384 7.408 1.00 97.69 102 SER A O 1
ATOM 788 N N . GLY A 1 103 ? -9.901 7.188 6.116 1.00 97.31 103 GLY A N 1
ATOM 789 C CA . GLY A 1 103 ? -10.320 8.077 7.199 1.00 97.31 103 GLY A CA 1
ATOM 790 C C . GLY A 1 103 ? -9.149 8.616 8.028 1.00 97.31 103 GLY A C 1
ATOM 791 O O . GLY A 1 103 ? -9.278 8.733 9.244 1.00 97.31 103 GLY A O 1
ATOM 792 N N . GLY A 1 104 ? -8.011 8.916 7.393 1.00 97.25 104 GLY A N 1
ATOM 793 C CA . GLY A 1 104 ? -6.830 9.476 8.061 1.00 97.25 104 GLY A CA 1
ATOM 794 C C . GLY A 1 104 ? -5.936 8.436 8.745 1.00 97.25 104 GLY A C 1
ATOM 795 O O . GLY A 1 104 ? -5.245 8.759 9.709 1.00 97.25 104 GLY A O 1
ATOM 796 N N . ARG A 1 105 ? -6.007 7.164 8.326 1.00 97.88 105 ARG A N 1
ATOM 797 C CA . ARG A 1 105 ? -5.286 6.042 8.954 1.00 97.88 105 ARG A CA 1
ATOM 798 C C . ARG A 1 105 ? -3.986 5.681 8.234 1.00 97.88 105 ARG A C 1
ATOM 800 O O . ARG A 1 105 ? -3.356 4.691 8.612 1.00 97.88 105 ARG A O 1
ATOM 807 N N . LEU A 1 106 ? -3.591 6.412 7.192 1.00 96.69 106 LEU A N 1
ATOM 808 C CA . LEU A 1 106 ? -2.408 6.073 6.407 1.00 96.69 106 LEU A CA 1
ATOM 809 C C . LEU A 1 106 ? -1.129 6.628 7.053 1.00 96.69 106 LEU A C 1
ATOM 811 O O . LEU A 1 106 ? -1.025 7.811 7.354 1.00 96.69 106 LEU A O 1
ATOM 815 N N . ASN A 1 107 ? -0.110 5.777 7.181 1.00 92.94 107 ASN A N 1
ATOM 816 C CA . ASN A 1 107 ? 1.229 6.118 7.663 1.00 92.94 107 ASN A CA 1
ATOM 817 C C . ASN A 1 107 ? 2.291 5.822 6.581 1.00 92.94 107 ASN A C 1
ATOM 819 O O . ASN A 1 107 ? 2.827 4.709 6.517 1.00 92.94 107 ASN A O 1
ATOM 823 N N . PRO A 1 108 ? 2.640 6.787 5.714 1.00 89.50 108 PRO A N 1
ATOM 824 C CA . PRO A 1 108 ? 3.639 6.564 4.674 1.00 89.50 108 PRO A CA 1
ATOM 825 C C . PRO A 1 108 ? 5.056 6.469 5.260 1.00 89.50 108 PRO A C 1
ATOM 827 O O . PRO A 1 108 ? 5.590 7.442 5.790 1.00 89.50 108 PRO A O 1
ATOM 830 N N . GLY A 1 109 ? 5.700 5.311 5.126 1.00 87.50 109 GLY A N 1
ATOM 831 C CA . GLY A 1 109 ? 7.131 5.147 5.369 1.00 87.50 109 GLY A CA 1
ATOM 832 C C . GLY A 1 109 ? 7.916 5.184 4.062 1.00 87.50 109 GLY A C 1
ATOM 833 O O . GLY A 1 109 ? 7.612 4.476 3.099 1.00 87.50 109 GLY A O 1
ATOM 834 N N . VAL A 1 110 ? 8.965 6.001 4.034 1.00 84.81 110 VAL A N 1
ATOM 835 C CA . VAL A 1 110 ? 9.774 6.275 2.841 1.00 84.81 110 VAL A CA 1
ATOM 836 C C . VAL A 1 110 ? 11.252 5.974 3.077 1.00 84.81 110 VAL A C 1
ATOM 838 O O . VAL A 1 110 ? 11.720 5.923 4.212 1.00 84.81 110 VAL A O 1
ATOM 841 N N . SER A 1 111 ? 12.000 5.765 1.998 1.00 81.69 111 SER A N 1
ATOM 842 C CA . SER A 1 111 ? 13.445 5.541 2.029 1.00 81.69 111 SER A CA 1
ATOM 843 C C . SER A 1 111 ? 14.137 6.131 0.808 1.00 81.69 111 SER A C 1
ATOM 845 O O . SER A 1 111 ? 13.527 6.334 -0.237 1.00 81.69 111 SER A O 1
ATOM 847 N N . VAL A 1 112 ? 15.436 6.379 0.950 1.00 77.69 112 VAL A N 1
ATOM 848 C CA . VAL A 1 112 ? 16.348 6.776 -0.134 1.00 77.69 112 VAL A CA 1
ATOM 849 C C . VAL A 1 112 ? 17.226 5.612 -0.614 1.00 77.69 112 VAL A C 1
ATOM 851 O O . VAL A 1 112 ? 18.055 5.783 -1.503 1.00 77.69 112 VAL A O 1
ATOM 854 N N . GLY A 1 113 ? 17.077 4.429 -0.010 1.00 68.62 113 GLY A N 1
ATOM 855 C CA . GLY A 1 113 ? 17.851 3.240 -0.353 1.00 68.62 113 GLY A CA 1
ATOM 856 C C . GLY A 1 113 ? 17.378 2.581 -1.656 1.00 68.62 113 GLY A C 1
ATOM 857 O O . GLY A 1 113 ? 16.181 2.602 -1.951 1.00 68.62 113 GLY A O 1
ATOM 858 N N . PRO A 1 114 ? 18.289 1.965 -2.430 1.00 66.69 114 PRO A N 1
ATOM 859 C CA . PRO A 1 114 ? 17.919 1.248 -3.644 1.00 66.69 114 PRO A CA 1
ATOM 860 C C . PRO A 1 114 ? 17.145 -0.048 -3.323 1.00 66.69 114 PRO A C 1
ATOM 862 O O . PRO A 1 114 ? 17.358 -0.651 -2.263 1.00 66.69 114 PRO A O 1
ATOM 865 N N . PRO A 1 115 ? 16.281 -0.529 -4.238 1.00 62.56 115 PRO A N 1
ATOM 866 C CA . PRO A 1 115 ? 15.641 -1.834 -4.121 1.00 62.56 115 PRO A CA 1
ATOM 867 C C . PRO A 1 115 ? 16.686 -2.942 -3.963 1.00 62.56 115 PRO A C 1
ATOM 869 O O . PRO A 1 115 ? 17.678 -2.992 -4.687 1.00 62.56 115 PRO A O 1
ATOM 872 N N . MET A 1 116 ? 16.461 -3.864 -3.022 1.00 56.81 116 MET A N 1
ATOM 873 C CA . MET A 1 116 ? 17.461 -4.888 -2.699 1.00 56.81 116 MET A CA 1
ATOM 874 C C . MET A 1 116 ? 17.678 -5.938 -3.801 1.00 56.81 116 MET A C 1
ATOM 876 O O . MET A 1 116 ? 18.715 -6.598 -3.768 1.00 56.81 116 MET A O 1
ATOM 880 N N . ARG A 1 117 ? 16.736 -6.118 -4.745 1.00 55.00 117 ARG A N 1
ATOM 881 C CA . ARG A 1 117 ? 16.835 -7.001 -5.928 1.00 55.00 117 ARG A CA 1
ATOM 882 C C . ARG A 1 117 ? 15.853 -6.558 -7.024 1.00 55.00 117 ARG A C 1
ATOM 884 O O . ARG A 1 117 ? 14.756 -6.118 -6.697 1.00 55.00 117 ARG A O 1
ATOM 891 N N . TYR A 1 118 ? 16.217 -6.743 -8.291 1.00 49.50 118 TYR A N 1
ATOM 892 C CA . TYR A 1 118 ? 15.307 -6.651 -9.439 1.00 49.50 118 TYR A CA 1
ATOM 893 C C . TYR A 1 118 ? 15.030 -8.074 -9.932 1.00 49.50 118 TYR A C 1
ATOM 895 O O . TYR A 1 118 ? 15.969 -8.785 -10.282 1.00 49.50 118 TYR A O 1
ATOM 903 N N . ALA A 1 119 ? 13.778 -8.515 -9.926 1.00 46.28 119 ALA A N 1
ATOM 904 C CA . ALA A 1 119 ? 13.347 -9.769 -10.537 1.00 46.28 119 ALA A CA 1
ATOM 905 C C . ALA A 1 119 ? 12.164 -9.463 -11.467 1.00 46.28 119 ALA A C 1
ATOM 907 O O . ALA A 1 119 ? 11.004 -9.671 -11.132 1.00 46.28 119 ALA A O 1
ATOM 908 N N . PHE A 1 120 ? 12.462 -8.898 -12.636 1.00 44.03 120 PHE A N 1
ATOM 909 C CA . PHE A 1 120 ? 11.457 -8.672 -13.669 1.00 44.03 120 PHE A CA 1
ATOM 910 C C . PHE A 1 120 ? 10.935 -10.027 -14.166 1.00 44.03 120 PHE A C 1
ATOM 912 O O . PHE A 1 120 ? 11.666 -10.738 -14.858 1.00 44.03 120 PHE A O 1
ATOM 919 N N . ARG A 1 121 ? 9.692 -10.395 -13.843 1.00 50.94 121 ARG A N 1
ATOM 920 C CA . ARG A 1 121 ? 8.927 -11.331 -14.674 1.00 50.94 121 ARG A CA 1
ATOM 921 C C . ARG A 1 121 ? 7.421 -11.176 -14.476 1.00 50.94 121 ARG A C 1
ATOM 923 O O . ARG A 1 121 ? 6.992 -10.781 -13.399 1.00 50.94 121 ARG A O 1
ATOM 930 N N . GLU A 1 122 ? 6.695 -11.469 -15.556 1.00 48.62 122 GLU A N 1
ATOM 931 C CA . GLU A 1 122 ? 5.237 -11.376 -15.763 1.00 48.62 122 GLU A CA 1
ATOM 932 C C . GLU A 1 122 ? 4.660 -9.977 -16.037 1.00 48.62 122 GLU A C 1
ATOM 934 O O . GLU A 1 122 ? 3.669 -9.551 -15.450 1.00 48.62 122 GLU A O 1
ATOM 939 N N . ILE A 1 123 ? 5.245 -9.267 -17.005 1.00 46.75 123 ILE A N 1
ATOM 940 C CA . ILE A 1 123 ? 4.480 -8.313 -17.819 1.00 46.75 123 ILE A CA 1
ATOM 941 C C . ILE A 1 123 ? 4.632 -8.757 -19.274 1.00 46.75 123 ILE A C 1
ATOM 943 O O . ILE A 1 123 ? 5.712 -8.613 -19.844 1.00 46.75 123 ILE A O 1
ATOM 947 N N . ASP A 1 124 ? 3.569 -9.320 -19.848 1.00 48.66 124 ASP A N 1
ATOM 948 C CA . ASP A 1 124 ? 3.554 -9.783 -21.245 1.00 48.66 124 ASP A CA 1
ATOM 949 C C . ASP A 1 124 ? 3.329 -8.631 -22.239 1.00 48.66 124 ASP A C 1
ATOM 951 O O . ASP A 1 124 ? 3.727 -8.714 -23.400 1.00 48.66 124 ASP A O 1
ATOM 955 N N . GLU A 1 125 ? 2.723 -7.531 -21.779 1.00 53.12 125 GLU A N 1
ATOM 956 C CA . GLU A 1 125 ? 2.455 -6.338 -22.578 1.00 53.12 125 GLU A CA 1
ATOM 957 C C . GLU A 1 125 ? 2.600 -5.064 -21.735 1.00 53.12 125 GLU A C 1
ATOM 959 O O . GLU A 1 125 ? 2.050 -4.948 -20.640 1.00 53.12 125 GLU A O 1
ATOM 964 N N . VAL A 1 126 ? 3.316 -4.074 -22.272 1.00 53.16 126 VAL A N 1
ATOM 965 C CA . VAL A 1 126 ? 3.349 -2.703 -21.749 1.00 53.16 126 VAL A CA 1
ATOM 966 C C . VAL A 1 126 ? 2.759 -1.788 -22.814 1.00 53.16 126 VAL A C 1
ATOM 968 O O . VAL A 1 126 ? 3.371 -1.572 -23.859 1.00 53.16 126 VAL A O 1
ATOM 971 N N . ALA A 1 127 ? 1.580 -1.230 -22.541 1.00 57.22 127 ALA A N 1
ATOM 972 C CA . ALA A 1 127 ? 0.957 -0.230 -23.398 1.00 57.22 127 ALA A CA 1
ATOM 973 C C . ALA A 1 127 ? 1.316 1.183 -22.919 1.00 57.22 127 ALA A C 1
ATOM 975 O O . ALA A 1 127 ? 1.143 1.524 -21.748 1.00 57.22 127 ALA A O 1
ATOM 976 N N . PHE A 1 128 ? 1.784 2.026 -23.838 1.00 62.12 128 PHE A N 1
ATOM 977 C CA . PHE A 1 128 ? 2.057 3.436 -23.572 1.00 62.12 128 PHE A CA 1
ATOM 978 C C . PHE A 1 128 ? 0.928 4.286 -24.150 1.00 62.12 128 PHE A C 1
ATOM 980 O O . PHE A 1 128 ? 0.678 4.264 -25.354 1.00 62.12 128 PHE A O 1
ATOM 987 N N . ALA A 1 129 ? 0.253 5.056 -23.298 1.00 61.53 129 ALA A N 1
ATOM 988 C CA . ALA A 1 129 ? -0.708 6.045 -23.763 1.00 61.53 129 ALA A CA 1
ATOM 989 C C . ALA A 1 129 ? 0.040 7.219 -24.408 1.00 61.53 129 ALA A C 1
ATOM 991 O O . ALA A 1 129 ? 0.887 7.851 -23.773 1.00 61.53 129 ALA A O 1
ATOM 992 N N . LEU A 1 130 ? -0.283 7.523 -25.665 1.00 74.38 130 LEU A N 1
ATOM 993 C CA . LEU A 1 130 ? 0.222 8.723 -26.324 1.00 74.38 130 LEU A CA 1
ATOM 994 C C . LEU A 1 130 ? -0.572 9.948 -25.828 1.00 74.38 130 LEU A C 1
ATOM 996 O O . LEU A 1 130 ? -1.805 9.905 -25.839 1.00 74.38 130 LEU A O 1
ATOM 1000 N N . PRO A 1 131 ? 0.089 11.033 -25.380 1.00 73.88 131 PRO A N 1
ATOM 1001 C CA . PRO A 1 131 ? -0.605 12.218 -24.874 1.00 73.88 131 PRO A CA 1
ATOM 1002 C C . PRO A 1 131 ? -1.464 12.890 -25.949 1.00 73.88 131 PRO A C 1
ATOM 1004 O O . PRO A 1 131 ? -0.943 13.268 -26.986 1.00 73.88 131 PRO A O 1
ATOM 1007 N N . PHE A 1 132 ? -2.750 13.136 -25.682 1.00 64.44 132 PHE A N 1
ATOM 1008 C CA . PHE A 1 132 ? -3.707 13.665 -26.674 1.00 64.44 132 PHE A CA 1
ATOM 1009 C C . PHE A 1 132 ? -3.386 15.063 -27.239 1.00 64.44 132 PHE A C 1
ATOM 1011 O O . PHE A 1 132 ? -4.027 15.503 -28.190 1.00 64.44 132 PHE A O 1
ATOM 1018 N N . THR A 1 133 ? -2.445 15.788 -26.633 1.00 78.81 133 THR A N 1
ATOM 1019 C CA . THR A 1 133 ? -2.091 17.172 -26.978 1.00 78.81 133 THR A CA 1
ATOM 1020 C C . THR A 1 133 ? -0.879 17.289 -27.900 1.00 78.81 133 THR A C 1
ATOM 1022 O O . THR A 1 133 ? -0.532 18.403 -28.287 1.00 78.81 133 THR A O 1
ATOM 1025 N N . PHE A 1 134 ? -0.209 16.180 -28.221 1.00 81.50 134 PHE A N 1
ATOM 1026 C CA . PHE A 1 134 ? 1.043 16.193 -28.976 1.00 81.50 134 PHE A CA 1
ATOM 1027 C C . PHE A 1 134 ? 0.796 16.188 -30.486 1.00 81.50 134 PHE A C 1
ATOM 1029 O O . PHE A 1 134 ? -0.248 15.739 -30.972 1.00 81.50 134 PHE A O 1
ATOM 1036 N N . ASP A 1 135 ? 1.770 16.710 -31.232 1.00 87.38 135 ASP A N 1
ATOM 1037 C CA . ASP A 1 135 ? 1.741 16.664 -32.687 1.00 87.38 135 ASP A CA 1
ATOM 1038 C C . ASP A 1 135 ? 2.266 15.322 -33.229 1.00 87.38 135 ASP A C 1
ATOM 1040 O O . ASP A 1 135 ? 2.793 14.470 -32.507 1.00 87.38 135 ASP A O 1
ATOM 1044 N N . HIS A 1 136 ? 2.103 15.113 -34.536 1.00 84.06 136 HIS A N 1
ATOM 1045 C CA . HIS A 1 136 ? 2.510 13.869 -35.184 1.00 84.06 136 HIS A CA 1
ATOM 1046 C C . HIS A 1 136 ? 4.014 13.578 -35.045 1.00 84.06 136 HIS A C 1
ATOM 1048 O O . HIS A 1 136 ? 4.401 12.422 -34.875 1.00 84.06 136 HIS A O 1
ATOM 1054 N N . GLY A 1 137 ? 4.865 14.605 -35.100 1.00 88.81 137 GLY A N 1
ATOM 1055 C CA . GLY A 1 137 ? 6.313 14.443 -34.986 1.00 88.81 137 GLY A CA 1
ATOM 1056 C C . GLY A 1 137 ? 6.732 14.001 -33.585 1.00 88.81 137 GLY A C 1
ATOM 1057 O O . GLY A 1 137 ? 7.643 13.182 -33.436 1.00 88.81 137 GLY A O 1
ATOM 1058 N N . ASP A 1 138 ? 6.039 14.484 -32.558 1.00 83.81 138 ASP A N 1
ATOM 1059 C CA . ASP A 1 138 ? 6.256 14.058 -31.179 1.00 83.81 138 ASP A CA 1
ATOM 1060 C C . ASP A 1 138 ? 5.815 12.610 -30.942 1.00 83.81 138 ASP A C 1
ATOM 1062 O O . ASP A 1 138 ? 6.554 11.852 -30.310 1.00 83.81 138 ASP A O 1
ATOM 1066 N N . TYR A 1 139 ? 4.693 12.172 -31.525 1.00 80.44 139 TYR A N 1
ATOM 1067 C CA . TYR A 1 139 ? 4.301 10.758 -31.483 1.00 80.44 139 TYR A CA 1
ATOM 1068 C C . TYR A 1 139 ? 5.336 9.848 -32.146 1.00 80.44 139 TYR A C 1
ATOM 1070 O O . TYR A 1 139 ? 5.700 8.821 -31.572 1.00 80.44 139 TYR A O 1
ATOM 1078 N N . VAL A 1 140 ? 5.851 10.229 -33.321 1.00 89.06 140 VAL A N 1
ATOM 1079 C CA . VAL A 1 140 ? 6.884 9.454 -34.026 1.00 89.06 140 VAL A CA 1
ATOM 1080 C C . VAL A 1 140 ? 8.144 9.324 -33.174 1.00 89.06 140 VAL A C 1
ATOM 1082 O O . VAL A 1 140 ? 8.685 8.224 -33.058 1.00 89.06 140 VAL A O 1
ATOM 1085 N N . LYS A 1 141 ? 8.595 10.407 -32.530 1.00 85.00 141 LYS A N 1
ATOM 1086 C CA . LYS A 1 141 ? 9.754 10.362 -31.626 1.00 85.00 141 LYS A CA 1
ATOM 1087 C C . LYS A 1 141 ? 9.505 9.461 -30.422 1.00 85.00 141 LYS A C 1
ATOM 1089 O O . LYS A 1 141 ? 10.348 8.620 -30.136 1.00 85.00 141 LYS A O 1
ATOM 1094 N N . ILE A 1 142 ? 8.354 9.593 -29.759 1.00 81.19 142 ILE A N 1
ATOM 1095 C CA . ILE A 1 142 ? 7.999 8.766 -28.596 1.00 81.19 142 ILE A CA 1
ATOM 1096 C C . ILE A 1 142 ? 7.994 7.285 -28.978 1.00 81.19 142 ILE A C 1
ATOM 1098 O O . ILE A 1 142 ? 8.655 6.485 -28.322 1.00 81.19 142 ILE A O 1
ATOM 1102 N N . LEU A 1 143 ? 7.309 6.920 -30.063 1.00 86.19 143 LEU A N 1
ATOM 1103 C CA . LEU A 1 143 ? 7.250 5.534 -30.527 1.00 86.19 143 LEU A CA 1
ATOM 1104 C C . LEU A 1 143 ? 8.631 5.011 -30.944 1.00 86.19 143 LEU A C 1
ATOM 1106 O O . LEU A 1 143 ? 8.965 3.869 -30.640 1.00 86.19 143 LEU A O 1
ATOM 1110 N N . THR A 1 144 ? 9.457 5.845 -31.581 1.00 89.25 144 THR A N 1
ATOM 1111 C CA . THR A 1 144 ? 10.826 5.475 -31.971 1.00 89.25 144 THR A 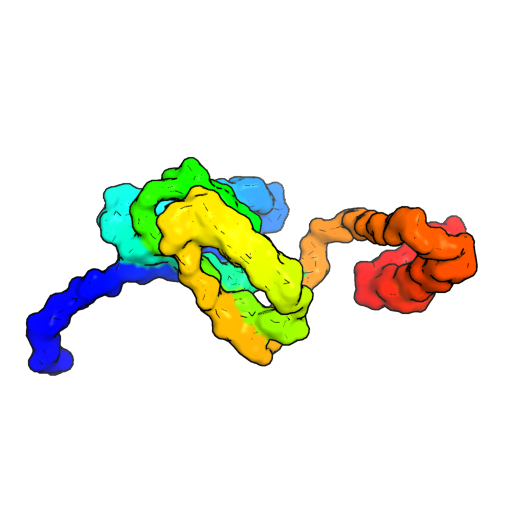CA 1
ATOM 1112 C C . THR A 1 144 ? 11.718 5.260 -30.752 1.00 89.25 144 THR A C 1
ATOM 1114 O O . THR A 1 144 ? 12.431 4.261 -30.689 1.00 89.25 144 THR A O 1
ATOM 1117 N N . ASP A 1 145 ? 11.678 6.150 -29.762 1.00 86.94 145 ASP A N 1
ATOM 1118 C CA . ASP A 1 145 ? 12.472 6.020 -28.538 1.00 86.94 145 ASP A CA 1
ATOM 1119 C C . ASP A 1 145 ? 12.011 4.819 -27.701 1.00 86.94 145 ASP A C 1
ATOM 1121 O O . ASP A 1 145 ? 12.844 4.079 -27.167 1.00 86.94 145 ASP A O 1
ATOM 1125 N N . ILE A 1 146 ? 10.700 4.560 -27.648 1.00 84.31 146 ILE A N 1
ATOM 1126 C CA . ILE A 1 146 ? 10.157 3.350 -27.029 1.00 84.31 146 ILE A CA 1
ATOM 1127 C C . ILE A 1 146 ? 10.673 2.111 -27.765 1.00 84.31 146 ILE A C 1
ATOM 1129 O O . ILE A 1 146 ? 11.252 1.239 -27.130 1.00 84.31 146 ILE A O 1
ATOM 1133 N N . ALA A 1 147 ? 10.539 2.036 -29.090 1.00 85.56 147 ALA A N 1
ATOM 1134 C CA . ALA A 1 147 ? 10.915 0.847 -29.854 1.00 85.56 147 ALA A CA 1
ATOM 1135 C C . ALA A 1 147 ? 12.432 0.590 -29.894 1.00 85.56 147 ALA A C 1
ATOM 1137 O O . ALA A 1 147 ? 12.858 -0.560 -29.935 1.00 85.56 147 ALA A O 1
ATOM 1138 N N . THR A 1 148 ? 13.257 1.641 -29.896 1.00 86.12 148 THR A N 1
ATOM 1139 C CA . THR A 1 148 ? 14.710 1.515 -30.118 1.00 86.12 148 THR A CA 1
ATOM 1140 C C . THR A 1 148 ? 15.547 1.606 -28.848 1.00 86.12 148 THR A C 1
ATOM 1142 O O . THR A 1 148 ? 16.690 1.150 -28.851 1.00 86.12 148 THR A O 1
ATOM 1145 N N . ARG A 1 149 ? 15.011 2.171 -27.758 1.00 83.31 149 ARG A N 1
ATOM 1146 C CA . ARG A 1 149 ? 15.733 2.298 -26.482 1.00 83.31 149 ARG A CA 1
ATOM 1147 C C . ARG A 1 149 ? 15.045 1.537 -25.363 1.00 83.31 149 ARG A C 1
ATOM 1149 O O . ARG A 1 149 ? 15.657 0.657 -24.764 1.00 83.31 149 ARG A O 1
ATOM 1156 N N . LEU A 1 150 ? 13.785 1.871 -25.080 1.00 71.62 150 LEU A N 1
ATOM 1157 C CA . LEU A 1 150 ? 13.093 1.350 -23.900 1.00 71.62 150 LEU A CA 1
ATOM 1158 C C . LEU A 1 150 ? 12.699 -0.125 -24.063 1.00 71.62 150 LEU A C 1
ATOM 1160 O O . LEU A 1 150 ? 12.968 -0.923 -23.175 1.00 71.62 150 LEU A O 1
ATOM 1164 N N . GLY A 1 151 ? 12.130 -0.502 -25.207 1.00 78.44 151 GLY A N 1
ATOM 1165 C CA . GLY A 1 151 ? 11.734 -1.871 -25.538 1.00 78.44 151 GLY A CA 1
ATOM 1166 C C . GLY A 1 151 ? 12.892 -2.867 -25.410 1.00 78.44 151 GLY A C 1
ATOM 1167 O O . GLY A 1 151 ? 12.775 -3.806 -24.625 1.00 78.44 151 GLY A O 1
ATOM 1168 N N . PRO A 1 152 ? 14.047 -2.636 -26.065 1.00 81.12 152 PRO A N 1
ATOM 1169 C CA . PRO A 1 152 ? 15.222 -3.492 -25.911 1.00 81.12 152 PRO A CA 1
ATOM 1170 C C . PRO A 1 152 ? 15.740 -3.576 -24.469 1.00 81.12 152 PRO A C 1
ATOM 1172 O O . PRO A 1 152 ? 16.126 -4.655 -24.023 1.00 81.12 152 PRO A O 1
ATOM 1175 N N . ALA A 1 153 ? 15.707 -2.471 -23.711 1.00 68.75 153 ALA A N 1
ATOM 1176 C CA . ALA A 1 153 ? 16.085 -2.469 -22.294 1.00 68.75 153 ALA A CA 1
ATOM 1177 C C . ALA A 1 153 ? 15.128 -3.301 -21.416 1.00 68.75 153 ALA A C 1
ATOM 1179 O O . ALA A 1 153 ? 15.536 -3.796 -20.367 1.00 68.75 153 ALA A O 1
ATOM 1180 N N . LEU A 1 154 ? 13.881 -3.482 -21.861 1.00 64.88 154 LEU A N 1
ATOM 1181 C CA . LEU A 1 154 ? 12.864 -4.337 -21.245 1.00 64.88 154 LEU A CA 1
ATOM 1182 C C . LEU A 1 154 ? 12.845 -5.769 -21.820 1.00 64.88 154 LEU A C 1
ATOM 1184 O O . LEU A 1 154 ? 11.998 -6.568 -21.433 1.00 64.88 154 LEU A O 1
ATOM 1188 N N . GLY A 1 155 ? 13.763 -6.114 -22.731 1.00 70.25 155 GLY A N 1
ATOM 1189 C CA . GLY A 1 155 ? 13.835 -7.437 -23.361 1.00 70.25 155 GLY A CA 1
ATOM 1190 C C . GLY A 1 155 ? 12.835 -7.668 -24.500 1.00 70.25 155 GLY A C 1
ATOM 1191 O O . GLY A 1 155 ? 12.760 -8.781 -25.018 1.00 70.25 155 GLY A O 1
ATOM 1192 N N . TRP A 1 156 ? 12.093 -6.637 -24.919 1.00 80.19 156 TRP A N 1
ATOM 1193 C CA . TRP A 1 156 ? 11.208 -6.695 -26.083 1.00 80.19 156 TRP A CA 1
ATOM 1194 C C . TRP A 1 156 ? 12.017 -6.632 -27.384 1.00 80.19 156 TRP A C 1
ATOM 1196 O O . TRP A 1 156 ? 12.929 -5.814 -27.531 1.00 80.19 156 TRP A O 1
ATOM 1206 N N . GLN A 1 157 ? 11.660 -7.488 -28.341 1.00 80.56 157 GLN A N 1
ATOM 1207 C CA . GLN A 1 157 ? 12.222 -7.506 -29.690 1.00 80.56 157 GLN A CA 1
ATOM 1208 C C . GLN A 1 157 ? 11.093 -7.311 -30.699 1.00 80.56 157 GLN A C 1
ATOM 1210 O O . GLN A 1 157 ? 10.042 -7.943 -30.588 1.00 80.56 157 GLN A O 1
ATOM 1215 N N . ALA A 1 158 ? 11.313 -6.438 -31.684 1.00 76.69 158 ALA A N 1
ATOM 1216 C CA . ALA A 1 158 ? 10.375 -6.275 -32.784 1.00 76.69 158 ALA A CA 1
ATOM 1217 C C . ALA A 1 158 ? 10.244 -7.599 -33.551 1.00 76.69 158 ALA A C 1
ATOM 1219 O O . ALA A 1 158 ? 11.245 -8.273 -33.804 1.00 76.69 158 ALA A O 1
ATOM 1220 N N . ALA A 1 159 ? 9.014 -7.964 -33.911 1.00 70.62 159 ALA A N 1
ATOM 1221 C CA . ALA A 1 159 ? 8.768 -9.129 -34.748 1.00 70.62 159 ALA A CA 1
ATOM 1222 C C . ALA A 1 159 ? 9.481 -8.947 -36.099 1.00 70.62 159 ALA A C 1
ATOM 1224 O O . ALA A 1 159 ? 9.351 -7.894 -36.726 1.00 70.62 159 ALA A O 1
ATOM 1225 N N . SER A 1 160 ? 10.262 -9.954 -36.496 1.00 57.81 160 SER A N 1
ATOM 1226 C CA . SER A 1 160 ? 10.946 -10.028 -37.791 1.00 57.81 160 SER A CA 1
ATOM 1227 C C . SER A 1 160 ? 9.973 -10.133 -38.956 1.00 57.81 160 SER A C 1
ATOM 1229 O O . SER A 1 160 ? 9.027 -10.943 -38.816 1.00 57.81 160 SER A O 1
#

Secondary structure (DSSP, 8-state):
-----PPP---EEEE-----TT-HHHHHHHHHHHHHHHHHTT-SEEEE---TTSSS-S-HHHHHHHHHHH-SSSEEEES-EEGGGS-HHHHHHHHHHHHHHHTS-EE--EE-SPPS-------S--PPPPPTT--HHHHHHHHHHIIIIIHHHTT-----

Sequence (160 aa):
MPLSSEPLRKLGFLTIGLFDEAVPRLGHESTLDIIELGERLGFDSAWVRHRHLQYGVSSPVAVLAAASQRTSRIELGTAVIPLGWENPLRLAEDLATVDILSGGRLNPGVSVGPPMRYAFREIDEVAFALPFTFDHGDYVKILTDIATRLGPALGWQAAS

Foldseek 3Di:
DDPDPDDDPAAEDEDQLADDPVCLVVSLVVLLVVLLVCVVVPHQEYEYEQAPQDGGCPDLLVSLLVSLVSHQGHAYEYPAAQVVPDDVVVVVVSQVVSCVSNVNRYYYHYHVDDRPDHHHDDDPDDDDDDDPPDDPVVVVVVVCCCQPPVCVVSVHDDDD